Protein AF-A0A0U4A6E2-F1 (afdb_monomer_lite)

Structure (mmCIF, N/CA/C/O backbone):
data_AF-A0A0U4A6E2-F1
#
_entry.id   AF-A0A0U4A6E2-F1
#
loop_
_atom_site.group_PDB
_atom_site.id
_atom_site.type_symbol
_atom_site.label_atom_id
_atom_site.label_alt_id
_atom_site.label_comp_id
_atom_site.label_asym_id
_atom_site.label_entity_id
_atom_site.label_seq_id
_atom_site.pdbx_PDB_ins_code
_atom_site.Cartn_x
_atom_site.Cartn_y
_atom_site.Cartn_z
_atom_site.occupancy
_atom_site.B_iso_or_equiv
_atom_site.auth_seq_id
_atom_site.auth_comp_id
_atom_site.auth_asym_id
_atom_site.auth_atom_id
_atom_site.pdbx_PDB_model_num
ATOM 1 N N . MET A 1 1 ? -10.315 19.087 3.920 1.00 59.72 1 MET A N 1
ATOM 2 C CA . MET A 1 1 ? -10.262 17.632 4.176 1.00 59.72 1 MET A CA 1
ATOM 3 C C . MET A 1 1 ? -11.156 17.378 5.376 1.00 59.72 1 MET A C 1
ATOM 5 O O . MET A 1 1 ? -11.022 18.120 6.338 1.00 59.72 1 MET A O 1
ATOM 9 N N . THR A 1 2 ? -12.128 16.469 5.286 1.00 83.94 2 THR A N 1
ATOM 10 C CA . THR A 1 2 ? -13.007 16.141 6.424 1.00 83.94 2 THR A CA 1
ATOM 11 C C . THR A 1 2 ? -12.219 15.379 7.493 1.00 83.94 2 THR A C 1
ATOM 13 O O . THR A 1 2 ? -11.193 14.775 7.173 1.00 83.94 2 THR A O 1
ATOM 16 N N . GLU A 1 3 ? -12.688 15.384 8.744 1.00 90.75 3 GLU A N 1
ATOM 17 C CA . GLU A 1 3 ? -12.066 14.615 9.839 1.00 90.75 3 GLU A CA 1
ATOM 18 C C . GLU A 1 3 ? -11.940 13.123 9.484 1.00 90.75 3 GLU A C 1
ATOM 20 O O . GLU A 1 3 ? -10.868 12.540 9.641 1.00 90.75 3 GLU A O 1
ATOM 25 N N . LEU A 1 4 ? -12.978 12.542 8.868 1.00 92.44 4 LEU A N 1
ATOM 26 C CA . LEU A 1 4 ? -12.97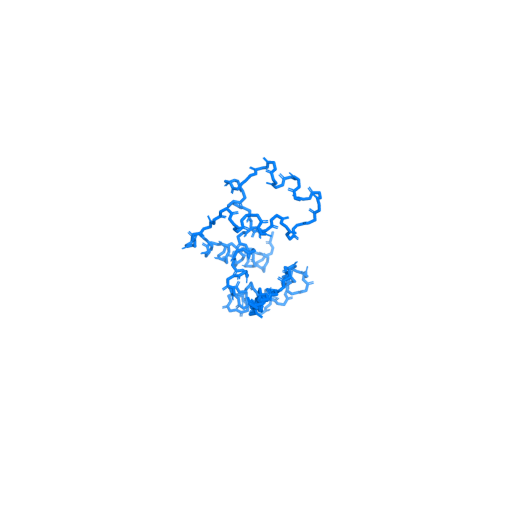2 11.151 8.398 1.00 92.44 4 LEU A CA 1
ATOM 27 C C . LEU A 1 4 ? -11.866 10.890 7.365 1.00 92.44 4 LEU A C 1
ATOM 29 O O . LEU A 1 4 ? -11.115 9.924 7.474 1.00 92.44 4 LEU A O 1
ATOM 33 N N . ALA A 1 5 ? -11.713 11.776 6.376 1.00 89.75 5 ALA A N 1
ATOM 34 C CA . ALA A 1 5 ? -10.665 11.639 5.366 1.00 89.75 5 ALA A CA 1
ATOM 35 C C . ALA A 1 5 ? -9.259 11.773 5.978 1.00 89.75 5 ALA A C 1
ATOM 37 O O . ALA A 1 5 ? -8.334 11.076 5.560 1.00 89.75 5 ALA A O 1
ATOM 38 N N . ALA A 1 6 ? -9.095 12.638 6.985 1.00 93.12 6 ALA A N 1
ATOM 39 C CA . ALA A 1 6 ? -7.838 12.789 7.711 1.00 93.12 6 ALA A CA 1
ATOM 40 C C . ALA A 1 6 ? -7.496 11.537 8.535 1.00 93.12 6 ALA A C 1
ATOM 42 O O . ALA A 1 6 ? -6.340 11.112 8.569 1.00 93.12 6 ALA A O 1
ATOM 43 N N . GLU A 1 7 ? -8.487 10.933 9.189 1.00 95.31 7 GLU A N 1
ATOM 44 C CA . GLU A 1 7 ? -8.343 9.677 9.924 1.00 95.31 7 GLU A CA 1
ATOM 45 C C . GLU A 1 7 ? -7.915 8.529 9.001 1.00 95.31 7 GLU A C 1
ATOM 47 O O . GLU A 1 7 ? -6.872 7.915 9.235 1.00 95.31 7 GLU A O 1
ATOM 52 N N . ILE A 1 8 ? -8.638 8.327 7.894 1.00 93.00 8 ILE A N 1
ATOM 53 C CA . ILE A 1 8 ? -8.318 7.321 6.870 1.00 93.00 8 ILE A CA 1
ATOM 54 C C . ILE A 1 8 ? -6.898 7.523 6.338 1.00 93.00 8 ILE A C 1
ATOM 56 O O . ILE A 1 8 ? -6.120 6.572 6.258 1.00 93.00 8 ILE A O 1
ATOM 60 N N . HIS A 1 9 ? -6.524 8.764 6.012 1.00 92.06 9 HIS A N 1
ATOM 61 C CA . HIS A 1 9 ? -5.193 9.062 5.492 1.00 92.06 9 HIS A CA 1
ATOM 62 C C . HIS A 1 9 ? -4.088 8.726 6.504 1.00 92.06 9 HIS A C 1
ATOM 64 O O . HIS A 1 9 ? -3.098 8.086 6.143 1.00 92.06 9 HIS A O 1
ATOM 70 N N . ARG A 1 10 ? -4.265 9.100 7.778 1.00 94.88 10 ARG A N 1
ATOM 71 C CA . ARG A 1 10 ? -3.318 8.766 8.855 1.00 94.88 10 ARG A CA 1
ATOM 72 C C . ARG A 1 10 ? -3.200 7.256 9.055 1.00 94.88 10 ARG A C 1
ATOM 74 O O . ARG A 1 10 ? -2.085 6.761 9.208 1.00 94.88 10 ARG A O 1
ATOM 81 N N . ALA A 1 11 ? -4.310 6.523 9.004 1.00 94.81 11 ALA A N 1
ATOM 82 C CA . ALA A 1 11 ? -4.302 5.068 9.122 1.00 94.81 11 ALA A CA 1
ATOM 83 C C . ALA A 1 11 ? -3.557 4.405 7.948 1.00 94.81 11 ALA A C 1
ATOM 85 O O . ALA A 1 11 ? -2.704 3.551 8.176 1.00 94.81 11 ALA A O 1
ATOM 86 N N . ILE A 1 12 ? -3.774 4.853 6.705 1.00 92.88 12 ILE A N 1
ATOM 87 C CA . ILE A 1 12 ? -3.034 4.355 5.529 1.00 92.88 12 ILE A CA 1
ATOM 88 C C . ILE A 1 12 ? -1.532 4.643 5.656 1.00 92.88 12 ILE A C 1
ATOM 90 O O . ILE A 1 12 ? -0.706 3.775 5.363 1.00 92.88 12 ILE A O 1
ATOM 94 N N . GLN A 1 13 ? -1.156 5.838 6.121 1.00 93.44 13 GLN A N 1
ATOM 95 C CA . GLN A 1 13 ? 0.247 6.176 6.375 1.00 93.44 13 GLN A CA 1
ATOM 96 C C . GLN A 1 13 ? 0.864 5.277 7.454 1.00 93.44 13 GLN A C 1
ATOM 98 O O . GLN A 1 13 ? 1.974 4.777 7.265 1.00 93.44 13 GLN A O 1
ATOM 103 N N . ALA A 1 14 ? 0.149 5.045 8.559 1.00 95.31 14 ALA A N 1
ATOM 104 C CA . ALA A 1 14 ? 0.593 4.172 9.643 1.00 95.31 14 ALA A CA 1
ATOM 105 C C . ALA A 1 14 ? 0.742 2.718 9.176 1.00 95.31 14 ALA A C 1
ATOM 107 O O . ALA A 1 14 ? 1.739 2.068 9.490 1.00 95.31 14 ALA A O 1
ATOM 108 N N . TYR A 1 15 ? -0.197 2.233 8.363 1.00 94.81 15 TYR A N 1
ATOM 109 C CA . TYR A 1 15 ? -0.114 0.929 7.721 1.00 94.81 15 TYR A CA 1
ATOM 110 C C . TYR A 1 15 ? 1.143 0.815 6.851 1.00 94.81 15 TYR A C 1
ATOM 112 O O . TYR A 1 15 ? 1.978 -0.054 7.088 1.00 94.81 15 TYR A O 1
ATOM 120 N N . CYS A 1 16 ? 1.354 1.747 5.917 1.00 92.88 16 CYS A N 1
ATOM 121 C CA . CYS A 1 16 ? 2.530 1.735 5.043 1.00 92.88 16 CYS A CA 1
ATOM 122 C C . CYS A 1 16 ? 3.847 1.880 5.822 1.00 92.88 16 CYS A C 1
ATOM 124 O O . CYS A 1 16 ? 4.871 1.328 5.420 1.00 92.88 16 CYS A O 1
ATOM 126 N N . ALA A 1 17 ? 3.845 2.596 6.950 1.00 93.75 17 ALA A N 1
ATOM 127 C CA . ALA A 1 17 ? 5.023 2.735 7.797 1.00 93.75 17 ALA A CA 1
ATOM 128 C C . ALA A 1 17 ? 5.494 1.393 8.386 1.00 93.75 17 ALA A C 1
ATOM 130 O O . ALA A 1 17 ? 6.697 1.242 8.606 1.00 93.75 17 ALA A O 1
ATOM 131 N N . GLN A 1 18 ? 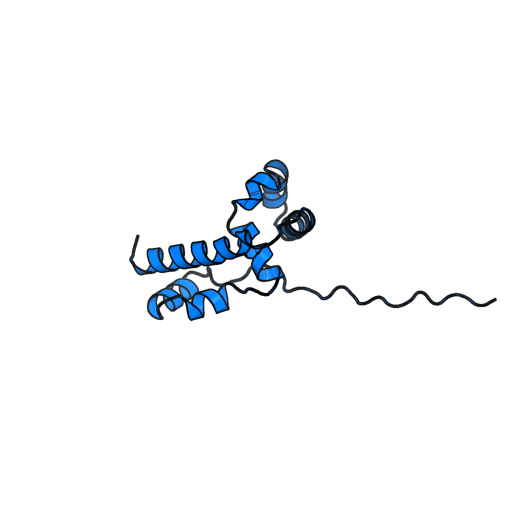4.608 0.399 8.556 1.00 92.69 18 GLN A N 1
ATOM 132 C CA . GLN A 1 18 ? 4.994 -0.950 8.998 1.00 92.69 18 GLN A CA 1
ATOM 133 C C . GLN A 1 18 ? 5.996 -1.602 8.041 1.00 92.69 18 GLN A C 1
ATOM 135 O O . GLN A 1 18 ? 6.924 -2.282 8.478 1.00 92.69 18 GLN A O 1
ATOM 140 N N . ALA A 1 19 ? 5.878 -1.334 6.737 1.00 89.50 19 ALA A N 1
ATOM 141 C CA . ALA A 1 19 ? 6.786 -1.882 5.734 1.00 89.50 19 ALA A CA 1
ATOM 142 C C . ALA A 1 19 ? 8.237 -1.402 5.912 1.00 89.50 19 ALA A C 1
ATOM 144 O O . ALA 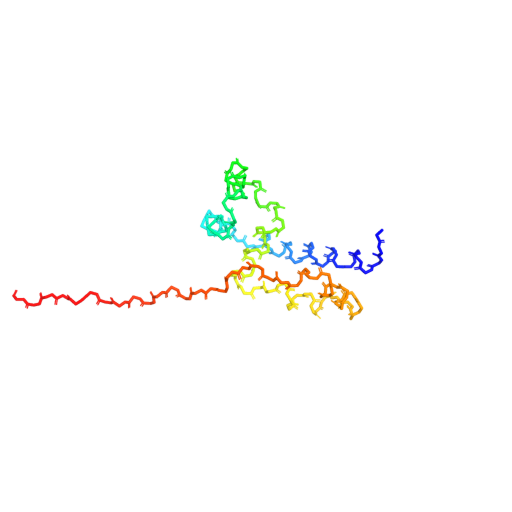A 1 19 ? 9.158 -2.071 5.449 1.00 89.50 19 ALA A O 1
ATOM 145 N N . ARG A 1 20 ? 8.474 -0.285 6.621 1.00 83.38 20 ARG A N 1
ATOM 146 C CA . ARG A 1 20 ? 9.831 0.210 6.921 1.00 83.38 20 ARG A CA 1
ATOM 147 C C . ARG A 1 20 ? 10.604 -0.708 7.867 1.00 83.38 20 ARG A C 1
ATOM 149 O O . ARG A 1 20 ? 11.830 -0.689 7.842 1.00 83.38 20 ARG A O 1
ATOM 156 N N . ALA A 1 21 ? 9.906 -1.496 8.684 1.00 87.00 21 ALA A N 1
ATOM 157 C CA . ALA A 1 21 ? 10.520 -2.485 9.567 1.00 87.00 21 ALA A CA 1
ATOM 158 C C . ALA A 1 21 ? 10.875 -3.793 8.836 1.00 87.00 21 ALA A C 1
ATOM 160 O O . ALA A 1 21 ? 11.517 -4.668 9.413 1.00 87.00 21 ALA A O 1
ATOM 161 N N . LEU A 1 22 ? 10.459 -3.941 7.574 1.00 88.44 22 LEU A N 1
ATOM 162 C CA . LEU A 1 22 ? 10.660 -5.152 6.791 1.00 88.44 22 LEU A CA 1
ATOM 163 C C . LEU A 1 22 ? 11.853 -4.997 5.835 1.00 88.44 22 LEU A C 1
ATOM 165 O O . LEU A 1 22 ? 12.047 -3.933 5.239 1.00 88.44 22 LEU A O 1
ATOM 169 N N . PRO A 1 23 ? 12.642 -6.062 5.615 1.00 90.00 23 PRO A N 1
ATOM 170 C CA . PRO A 1 23 ? 13.670 -6.055 4.586 1.00 90.00 2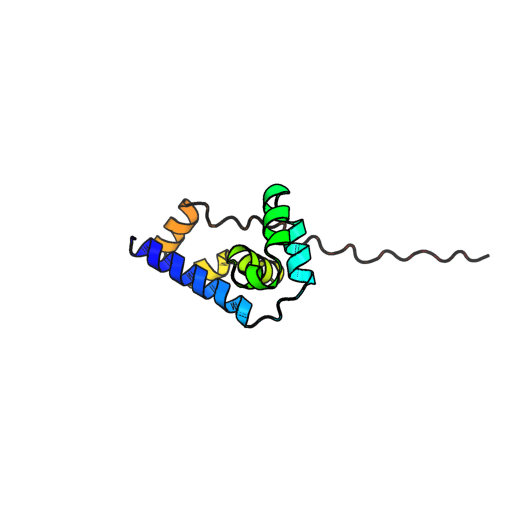3 PRO A CA 1
ATOM 171 C C . PRO A 1 23 ? 13.007 -6.108 3.200 1.00 90.00 23 PRO A C 1
ATOM 173 O O . PRO A 1 23 ? 12.656 -7.179 2.711 1.00 90.00 23 PRO A O 1
ATOM 176 N N . LEU A 1 24 ? 12.821 -4.943 2.570 1.00 91.88 24 LEU A N 1
ATOM 177 C CA . LEU A 1 24 ? 12.293 -4.832 1.205 1.00 91.88 24 LEU A CA 1
ATOM 178 C C . LEU A 1 24 ? 13.397 -5.112 0.175 1.00 91.88 24 LEU A C 1
ATOM 180 O O . LEU A 1 24 ? 14.377 -4.355 0.076 1.00 91.88 24 LEU A O 1
ATOM 184 N N . THR A 1 25 ? 13.216 -6.183 -0.594 1.00 92.88 25 THR A N 1
ATOM 185 C CA . THR A 1 25 ? 14.212 -6.775 -1.496 1.00 92.88 25 THR A CA 1
ATOM 186 C C . THR A 1 25 ? 13.939 -6.472 -2.970 1.00 92.88 25 THR A C 1
ATOM 188 O O . THR A 1 25 ? 12.877 -5.974 -3.341 1.00 92.88 25 THR A O 1
ATOM 191 N N . ALA A 1 26 ? 14.917 -6.765 -3.833 1.00 93.94 26 ALA A N 1
ATOM 192 C CA . ALA A 1 26 ? 14.729 -6.665 -5.279 1.00 93.94 26 ALA A CA 1
ATOM 193 C C . ALA A 1 26 ? 13.661 -7.649 -5.782 1.00 93.94 26 ALA A C 1
ATOM 195 O O . ALA A 1 26 ? 12.931 -7.321 -6.711 1.00 93.94 26 ALA A O 1
ATOM 196 N N . THR A 1 27 ? 13.531 -8.816 -5.143 1.00 93.75 27 THR A N 1
ATOM 197 C CA . THR A 1 27 ? 12.478 -9.790 -5.452 1.00 93.75 27 THR A CA 1
ATOM 198 C C . THR A 1 27 ? 11.095 -9.187 -5.237 1.00 93.75 27 THR A C 1
ATOM 200 O O . THR A 1 27 ? 10.289 -9.221 -6.158 1.00 93.75 27 THR A O 1
ATOM 203 N N . ASP A 1 28 ? 10.862 -8.521 -4.098 1.00 93.88 28 ASP A N 1
ATOM 204 C CA . ASP A 1 28 ? 9.589 -7.827 -3.837 1.00 93.88 28 ASP A CA 1
ATOM 205 C C . ASP A 1 28 ? 9.259 -6.813 -4.941 1.00 93.88 28 ASP A C 1
ATOM 207 O O . ASP A 1 28 ? 8.117 -6.696 -5.380 1.00 93.88 28 ASP A O 1
ATOM 211 N N . PHE A 1 29 ? 10.271 -6.078 -5.406 1.00 94.50 29 PHE A N 1
ATOM 212 C CA . PHE A 1 29 ? 10.111 -5.088 -6.465 1.00 94.50 29 PHE A CA 1
ATOM 213 C C . PHE A 1 29 ? 9.747 -5.720 -7.814 1.00 94.50 29 PHE A C 1
ATOM 215 O O . PHE A 1 29 ? 8.860 -5.217 -8.501 1.00 94.50 29 PHE A O 1
ATOM 222 N N . TYR A 1 30 ? 10.394 -6.821 -8.202 1.00 94.94 30 TYR A N 1
ATOM 223 C CA . TYR A 1 30 ? 10.076 -7.509 -9.455 1.00 94.94 30 TYR A CA 1
ATOM 224 C C . TYR A 1 30 ? 8.730 -8.242 -9.406 1.00 94.94 30 TYR A C 1
ATOM 226 O O . TYR A 1 30 ? 7.999 -8.206 -10.397 1.00 94.94 30 TYR A O 1
ATOM 234 N N . ASP A 1 31 ? 8.371 -8.827 -8.262 1.00 93.94 31 ASP A N 1
ATOM 235 C CA . ASP A 1 31 ? 7.053 -9.432 -8.044 1.00 93.94 31 ASP A CA 1
ATOM 236 C C . ASP A 1 31 ? 5.950 -8.370 -8.137 1.00 93.94 31 ASP A C 1
ATOM 238 O O . ASP A 1 31 ? 4.939 -8.567 -8.816 1.00 93.94 31 ASP A O 1
ATOM 242 N N . TRP A 1 32 ? 6.177 -7.196 -7.538 1.00 94.31 32 TRP A N 1
ATOM 243 C CA . TRP A 1 32 ? 5.267 -6.063 -7.673 1.00 94.31 32 TRP A CA 1
ATOM 244 C C . TRP A 1 32 ? 5.158 -5.589 -9.126 1.00 94.31 32 TRP A C 1
ATOM 246 O O . TRP A 1 32 ? 4.048 -5.467 -9.639 1.00 94.31 32 TRP A O 1
ATOM 256 N N . LEU A 1 33 ? 6.280 -5.399 -9.836 1.00 94.44 33 LEU A N 1
ATOM 257 C CA . LEU A 1 33 ? 6.278 -5.029 -11.259 1.00 94.44 33 LEU A CA 1
ATOM 258 C C . LEU A 1 33 ? 5.453 -6.004 -12.112 1.00 94.44 33 LEU A C 1
ATOM 260 O O . LEU A 1 33 ? 4.743 -5.570 -13.022 1.00 94.44 33 LEU A O 1
ATOM 264 N N . ALA A 1 34 ? 5.534 -7.306 -11.830 1.00 93.25 34 ALA A N 1
ATOM 265 C CA . ALA A 1 34 ? 4.777 -8.331 -12.542 1.00 93.25 34 ALA A CA 1
ATOM 266 C C . ALA A 1 34 ? 3.258 -8.227 -12.305 1.00 93.25 34 ALA A C 1
ATOM 268 O O . ALA A 1 34 ? 2.486 -8.546 -13.211 1.00 93.25 34 ALA A O 1
ATOM 269 N N . ALA A 1 35 ? 2.834 -7.734 -11.138 1.00 90.19 35 ALA A N 1
ATOM 270 C CA . ALA A 1 35 ? 1.429 -7.514 -10.795 1.00 90.19 35 ALA A CA 1
ATOM 271 C C . ALA A 1 35 ? 0.841 -6.214 -11.382 1.00 90.19 35 ALA A C 1
ATOM 273 O O . ALA A 1 35 ? -0.380 -6.059 -11.424 1.00 90.19 35 ALA A O 1
ATOM 274 N N . LEU A 1 36 ? 1.680 -5.281 -11.846 1.00 89.88 36 LEU A N 1
ATOM 275 C CA . LEU A 1 36 ? 1.230 -4.012 -12.422 1.00 89.88 36 LEU A CA 1
ATOM 276 C C . LEU A 1 36 ? 0.777 -4.156 -13.890 1.00 89.88 36 LEU A C 1
ATOM 278 O O . LEU A 1 36 ? 1.357 -4.960 -14.639 1.00 89.88 36 LEU A O 1
ATOM 282 N N . PRO A 1 37 ? -0.187 -3.322 -14.338 1.00 90.00 37 PRO A N 1
ATOM 283 C CA . PRO A 1 37 ? -0.501 -3.142 -15.755 1.00 90.00 37 PRO A CA 1
ATOM 284 C C . PRO A 1 37 ? 0.735 -2.726 -16.576 1.00 90.00 37 PRO A C 1
ATOM 286 O O . PRO A 1 37 ? 1.628 -2.074 -16.025 1.00 90.00 37 PRO A O 1
ATOM 289 N N . PRO A 1 38 ? 0.800 -3.048 -17.885 1.00 89.06 38 PRO A N 1
ATOM 290 C CA . PRO A 1 38 ? 1.983 -2.804 -18.718 1.00 89.06 38 PRO A CA 1
ATOM 291 C C . PRO A 1 38 ? 2.498 -1.359 -18.698 1.00 89.06 38 PRO A C 1
ATOM 293 O O . PRO A 1 38 ? 3.700 -1.152 -18.530 1.00 89.06 38 PRO A O 1
ATOM 296 N N . ASP A 1 39 ? 1.598 -0.377 -18.792 1.00 89.88 39 ASP A N 1
ATOM 297 C CA . ASP A 1 39 ? 1.966 1.045 -18.824 1.00 89.88 39 ASP A CA 1
ATOM 298 C C . ASP A 1 39 ? 2.621 1.470 -17.505 1.00 89.88 39 ASP A C 1
ATOM 300 O O . ASP A 1 39 ? 3.734 2.000 -17.480 1.00 89.88 39 ASP A O 1
ATOM 304 N N . ARG A 1 40 ? 1.995 1.106 -16.379 1.00 89.56 40 ARG A N 1
ATOM 305 C CA . ARG A 1 40 ? 2.519 1.404 -15.042 1.00 89.56 40 ARG A CA 1
ATOM 306 C C . ARG A 1 40 ? 3.825 0.666 -14.760 1.00 89.56 40 ARG A C 1
ATOM 308 O O . ARG A 1 40 ? 4.720 1.205 -14.114 1.00 89.56 40 ARG A O 1
ATOM 315 N N . ARG A 1 41 ? 3.973 -0.560 -15.269 1.00 92.56 41 ARG A N 1
ATOM 316 C CA . ARG A 1 41 ? 5.208 -1.340 -15.137 1.00 92.56 41 ARG A CA 1
ATOM 317 C C . ARG A 1 41 ? 6.394 -0.626 -15.784 1.00 92.56 41 ARG A C 1
ATOM 319 O O . ARG A 1 41 ? 7.475 -0.636 -15.201 1.00 92.56 41 ARG A O 1
ATOM 326 N N . ALA A 1 42 ? 6.220 -0.029 -16.964 1.00 91.12 42 ALA A N 1
ATOM 327 C CA . ALA A 1 42 ? 7.292 0.691 -17.651 1.00 91.12 42 ALA A CA 1
ATOM 328 C C . ALA A 1 42 ? 7.743 1.930 -16.859 1.00 91.12 42 ALA A C 1
ATOM 330 O O . ALA A 1 42 ? 8.944 2.112 -16.648 1.00 91.12 42 ALA A O 1
ATOM 331 N N . GLU A 1 43 ? 6.790 2.717 -16.353 1.00 92.25 43 GLU A N 1
ATOM 332 C CA . GLU A 1 43 ? 7.051 3.889 -15.507 1.00 92.25 43 GLU A CA 1
ATOM 333 C C . GLU A 1 43 ? 7.821 3.516 -14.236 1.00 92.25 43 GLU A C 1
ATOM 335 O O . GLU A 1 43 ? 8.904 4.038 -13.968 1.00 92.25 43 GLU A O 1
ATOM 340 N N . VAL A 1 44 ? 7.291 2.554 -13.477 1.00 92.06 44 VAL A N 1
ATOM 341 C CA . VAL A 1 44 ? 7.874 2.121 -12.203 1.00 92.06 44 VAL A CA 1
ATOM 342 C C . VAL A 1 44 ? 9.248 1.486 -12.420 1.00 92.06 44 VAL A C 1
ATOM 344 O O . VAL A 1 44 ? 10.171 1.702 -11.631 1.00 92.06 44 VAL A O 1
ATOM 347 N N . LYS A 1 45 ? 9.433 0.739 -13.515 1.00 93.00 45 LYS A N 1
ATOM 348 C CA . LYS A 1 45 ? 10.738 0.178 -13.877 1.00 93.00 45 LYS A CA 1
ATOM 349 C C . LYS A 1 45 ? 11.763 1.276 -14.177 1.00 93.00 45 LYS A C 1
ATOM 351 O O . LYS A 1 45 ? 12.912 1.126 -13.769 1.00 93.00 45 LYS A O 1
ATOM 356 N N . ALA A 1 46 ? 11.368 2.358 -14.851 1.00 93.12 46 ALA A N 1
ATOM 357 C CA . ALA A 1 46 ? 12.245 3.497 -15.133 1.00 93.12 46 ALA A CA 1
ATOM 358 C C . ALA A 1 46 ? 12.608 4.287 -13.862 1.00 93.12 46 ALA A C 1
ATOM 360 O O . ALA A 1 46 ? 13.754 4.700 -13.697 1.00 93.12 46 ALA A O 1
ATOM 361 N N . GLN A 1 47 ? 11.654 4.452 -12.943 1.00 94.00 47 GLN A N 1
ATOM 362 C CA . GLN A 1 47 ? 11.857 5.102 -11.644 1.00 94.00 47 GLN A CA 1
ATOM 363 C C . GLN A 1 47 ? 12.766 4.277 -10.712 1.00 94.00 47 GLN A C 1
ATOM 365 O O . GLN A 1 47 ? 13.600 4.826 -9.984 1.00 94.00 47 GLN A O 1
ATOM 370 N N . GLY A 1 48 ? 12.636 2.951 -10.769 1.00 94.38 48 GLY A N 1
ATOM 371 C CA . GLY A 1 48 ? 13.496 1.992 -10.091 1.00 94.38 48 GLY A CA 1
ATOM 372 C C . GLY A 1 48 ? 13.211 1.813 -8.595 1.00 94.38 48 GLY A C 1
ATOM 373 O O . GLY A 1 48 ? 12.629 2.657 -7.912 1.00 94.38 48 GLY A O 1
ATOM 374 N N . MET A 1 49 ? 13.712 0.697 -8.059 1.00 92.69 49 MET A N 1
ATOM 375 C CA . MET A 1 49 ? 13.421 0.210 -6.705 1.00 92.69 49 MET A CA 1
ATOM 376 C C . MET A 1 49 ? 13.641 1.246 -5.594 1.00 92.69 49 MET A C 1
ATOM 378 O O . MET A 1 49 ? 12.870 1.298 -4.638 1.00 92.69 49 MET A O 1
ATOM 382 N N . ARG A 1 50 ? 14.697 2.069 -5.681 1.00 92.81 50 ARG A N 1
ATOM 383 C CA . ARG A 1 50 ? 15.017 3.049 -4.629 1.00 92.81 50 ARG A CA 1
ATOM 384 C C . ARG A 1 50 ? 13.878 4.045 -4.425 1.00 92.81 50 ARG A C 1
ATOM 386 O O . ARG A 1 50 ? 13.530 4.326 -3.285 1.00 92.81 50 ARG A O 1
ATOM 393 N N . ALA A 1 51 ? 13.324 4.566 -5.514 1.00 92.75 51 ALA A N 1
ATOM 394 C CA . ALA A 1 51 ? 12.213 5.503 -5.449 1.00 92.75 51 ALA A CA 1
ATOM 395 C C . ALA A 1 51 ? 10.896 4.777 -5.132 1.00 92.75 51 ALA A C 1
ATOM 397 O O . ALA A 1 51 ? 10.104 5.285 -4.344 1.00 92.75 51 ALA A O 1
ATOM 398 N N . SER A 1 52 ? 10.720 3.540 -5.608 1.00 92.25 52 SER A N 1
ATOM 399 C CA . SER A 1 52 ? 9.539 2.735 -5.281 1.00 92.25 52 SER A CA 1
ATOM 400 C C . SER A 1 52 ? 9.372 2.428 -3.794 1.00 92.25 52 SER A C 1
ATOM 402 O O . SER A 1 52 ? 8.249 2.278 -3.333 1.00 92.25 52 SER A O 1
ATOM 404 N N . LYS A 1 53 ? 10.449 2.420 -2.998 1.00 92.25 53 LYS A N 1
ATOM 405 C CA . LYS A 1 53 ? 10.367 2.292 -1.528 1.00 92.25 53 LYS A CA 1
ATOM 406 C C . LYS A 1 53 ? 9.608 3.430 -0.830 1.00 92.25 53 LYS A C 1
ATOM 408 O O . LYS A 1 53 ? 9.318 3.305 0.356 1.00 92.25 53 LYS A O 1
ATOM 413 N N . ALA A 1 54 ? 9.308 4.524 -1.526 1.00 90.81 54 ALA A N 1
ATOM 414 C CA . ALA A 1 54 ? 8.459 5.597 -1.020 1.00 90.81 54 ALA A CA 1
ATOM 415 C C . ALA A 1 54 ? 7.002 5.506 -1.519 1.00 90.81 54 ALA A C 1
ATOM 417 O O . ALA A 1 54 ? 6.158 6.244 -1.017 1.00 90.81 54 ALA A O 1
ATOM 418 N N . GLU A 1 55 ? 6.694 4.624 -2.478 1.00 91.38 55 GLU A N 1
ATOM 419 C CA . GLU A 1 55 ? 5.355 4.485 -3.066 1.00 91.38 55 GLU A CA 1
ATOM 420 C C . GLU A 1 55 ? 4.425 3.718 -2.106 1.00 91.38 55 GLU A C 1
ATOM 422 O O . GLU A 1 55 ? 4.703 2.556 -1.786 1.00 91.38 55 GLU A O 1
ATOM 427 N N . PRO A 1 56 ? 3.285 4.296 -1.683 1.00 90.19 56 PRO A N 1
ATOM 428 C CA . PRO A 1 56 ? 2.321 3.595 -0.834 1.00 90.19 56 PRO A CA 1
ATOM 429 C C . PRO A 1 56 ? 1.813 2.283 -1.444 1.00 90.19 56 PRO A C 1
ATOM 431 O O . PRO A 1 56 ? 1.622 1.308 -0.724 1.00 90.19 56 PRO A O 1
ATOM 434 N N . GLU A 1 57 ? 1.650 2.222 -2.769 1.00 90.31 57 GLU A N 1
ATOM 435 C CA . GLU A 1 57 ? 1.216 1.007 -3.470 1.00 90.31 57 GLU A CA 1
ATOM 436 C C . GLU A 1 57 ? 2.232 -0.134 -3.346 1.00 90.31 57 GLU A C 1
ATOM 438 O O . GLU A 1 57 ? 1.841 -1.275 -3.102 1.00 90.31 57 GLU A O 1
ATOM 443 N N . PHE A 1 58 ? 3.532 0.165 -3.448 1.00 92.56 58 PHE A N 1
ATOM 444 C CA . PHE A 1 58 ? 4.586 -0.835 -3.267 1.00 92.56 58 PHE A CA 1
ATOM 445 C C . PHE A 1 58 ? 4.669 -1.317 -1.818 1.00 92.56 58 PHE A C 1
ATOM 447 O O . PHE A 1 58 ? 4.801 -2.514 -1.559 1.00 92.56 58 PHE A O 1
ATOM 454 N N . LEU A 1 59 ? 4.579 -0.393 -0.858 1.00 93.62 59 LEU A N 1
ATOM 455 C CA . LEU A 1 59 ? 4.617 -0.731 0.565 1.00 93.62 59 LEU A CA 1
ATOM 456 C C . LEU A 1 59 ? 3.406 -1.582 0.958 1.00 93.62 59 LEU A C 1
ATOM 458 O O . LEU A 1 59 ? 3.566 -2.604 1.625 1.00 93.62 59 LEU A O 1
ATOM 462 N N . SER A 1 60 ? 2.220 -1.204 0.478 1.00 91.88 60 SER A N 1
ATOM 463 C CA . SER A 1 60 ? 0.993 -1.977 0.647 1.00 91.88 60 SER A CA 1
ATOM 464 C C . SER A 1 60 ? 1.114 -3.359 0.004 1.00 91.88 60 SER A C 1
ATOM 466 O O . SER A 1 60 ? 0.819 -4.352 0.663 1.00 91.88 60 SER A O 1
ATOM 468 N N . PHE A 1 61 ? 1.658 -3.457 -1.218 1.00 92.00 61 PHE A N 1
ATOM 469 C CA . PHE A 1 61 ? 1.944 -4.743 -1.862 1.00 92.00 61 PHE A CA 1
ATOM 470 C C . PHE A 1 61 ? 2.817 -5.642 -0.987 1.00 92.00 61 PHE A C 1
ATOM 472 O O . PHE A 1 61 ? 2.475 -6.799 -0.756 1.00 92.00 61 PHE A O 1
ATOM 479 N N . CYS A 1 62 ? 3.924 -5.114 -0.465 1.00 92.94 62 CYS A N 1
ATOM 480 C CA . CYS A 1 62 ? 4.857 -5.892 0.346 1.00 92.94 62 CYS A CA 1
ATOM 481 C C . CYS A 1 62 ? 4.227 -6.410 1.646 1.00 92.94 62 CYS A C 1
ATOM 483 O O . CYS A 1 62 ? 4.566 -7.515 2.080 1.00 92.94 62 CYS A O 1
ATOM 485 N N . LEU A 1 63 ? 3.348 -5.616 2.262 1.00 93.19 63 LEU A N 1
ATOM 486 C CA . LEU A 1 63 ? 2.615 -5.966 3.480 1.00 93.19 63 LEU A CA 1
ATOM 487 C C . LEU A 1 63 ? 1.559 -7.038 3.206 1.00 93.19 63 LEU A C 1
ATOM 489 O O . LEU A 1 63 ? 1.583 -8.091 3.847 1.00 93.19 63 LEU A O 1
ATOM 493 N N . GLU A 1 64 ? 0.720 -6.821 2.194 1.00 91.69 64 GLU A N 1
ATOM 494 C CA . GLU A 1 64 ? -0.320 -7.764 1.770 1.00 91.69 64 GLU A CA 1
ATOM 495 C C . GLU A 1 64 ? 0.290 -9.113 1.369 1.00 91.69 64 GLU A C 1
ATOM 497 O O . GLU A 1 64 ? -0.180 -10.172 1.785 1.00 91.69 64 GLU A O 1
ATOM 502 N N . TRP A 1 65 ? 1.409 -9.087 0.637 1.00 87.81 65 TRP A N 1
ATOM 503 C CA . TRP A 1 65 ? 2.144 -10.290 0.235 1.00 87.81 65 TRP A CA 1
ATOM 504 C C . TRP A 1 65 ? 2.638 -11.121 1.426 1.00 87.81 65 TRP A C 1
ATOM 506 O O . TRP A 1 65 ? 2.770 -12.343 1.339 1.00 87.81 65 TRP A O 1
ATOM 516 N N . ARG A 1 66 ? 2.893 -10.460 2.558 1.00 89.56 66 ARG A N 1
ATOM 517 C CA . ARG A 1 66 ? 3.323 -11.078 3.818 1.00 89.56 66 ARG A CA 1
ATOM 518 C C . ARG A 1 66 ? 2.156 -11.377 4.768 1.00 89.56 66 ARG A C 1
ATOM 520 O O . ARG A 1 66 ? 2.393 -11.900 5.852 1.00 89.56 66 ARG A O 1
ATOM 527 N N . GLY A 1 67 ? 0.915 -11.094 4.365 1.00 90.75 67 GLY A N 1
ATOM 528 C CA . GLY A 1 67 ? -0.301 -11.377 5.132 1.00 90.75 67 GLY A CA 1
ATOM 529 C C . GLY A 1 67 ? -0.742 -10.264 6.086 1.00 90.75 67 GLY A C 1
ATOM 530 O O . GLY A 1 67 ? -1.724 -10.440 6.806 1.00 90.75 67 GLY A O 1
ATOM 531 N N . TYR A 1 68 ? -0.064 -9.116 6.089 1.00 91.00 68 TYR A N 1
ATOM 532 C CA . TYR A 1 68 ? -0.548 -7.924 6.782 1.00 91.00 68 TYR A CA 1
ATOM 533 C C . TYR A 1 68 ? -1.582 -7.265 5.880 1.00 91.00 68 TYR A C 1
ATOM 535 O O . TYR A 1 68 ? -1.210 -6.603 4.925 1.00 91.00 68 TYR A O 1
ATOM 543 N N . THR A 1 69 ? -2.869 -7.489 6.132 1.00 91.50 69 THR A N 1
ATOM 544 C CA . THR A 1 69 ? -3.921 -6.966 5.250 1.00 91.50 69 THR A CA 1
ATOM 545 C C . THR A 1 69 ? -4.337 -5.555 5.650 1.00 91.50 69 THR A C 1
ATOM 547 O O . THR A 1 69 ? -4.631 -5.324 6.830 1.00 91.50 69 THR A O 1
ATOM 550 N N . LEU A 1 70 ? -4.492 -4.657 4.678 1.00 91.12 70 LEU A N 1
ATOM 551 C CA . LEU A 1 70 ? -5.002 -3.303 4.886 1.00 91.12 70 LEU A CA 1
ATOM 552 C C . LEU A 1 70 ? -6.399 -3.337 5.513 1.00 91.12 70 LEU A C 1
ATOM 554 O O . LEU A 1 70 ? -6.665 -2.578 6.434 1.00 91.12 70 LEU A O 1
ATOM 558 N N . TRP A 1 71 ? -7.264 -4.266 5.096 1.00 92.44 71 TRP A N 1
ATOM 559 C CA . TRP A 1 71 ? -8.607 -4.420 5.668 1.00 92.44 71 TRP A CA 1
ATOM 560 C C . TRP A 1 71 ? -8.592 -4.621 7.188 1.00 92.44 71 TRP A C 1
ATOM 562 O O . TRP A 1 71 ? -9.187 -3.828 7.915 1.00 92.44 71 TRP A O 1
ATOM 572 N N . ASN A 1 72 ? -7.885 -5.649 7.677 1.00 92.31 72 ASN A N 1
ATOM 573 C CA . ASN A 1 72 ? -7.815 -5.933 9.115 1.00 92.31 72 ASN A CA 1
ATOM 574 C C . ASN A 1 72 ? -7.160 -4.787 9.887 1.00 92.31 72 ASN A C 1
ATOM 576 O O . ASN A 1 72 ? -7.564 -4.494 11.009 1.00 92.31 72 ASN A O 1
ATOM 580 N N . PHE A 1 73 ? -6.167 -4.126 9.285 1.00 94.25 73 PHE A N 1
ATOM 581 C CA . PHE A 1 73 ? -5.551 -2.961 9.900 1.00 94.25 73 PHE A CA 1
ATOM 582 C C . PHE A 1 73 ? -6.564 -1.825 10.068 1.00 94.25 73 PHE A C 1
ATOM 584 O O . PHE A 1 73 ? -6.740 -1.326 11.176 1.00 94.25 73 PHE A O 1
ATOM 591 N N . MET A 1 74 ? -7.272 -1.461 8.998 1.00 94.44 74 MET A N 1
ATOM 592 C CA . MET A 1 74 ? -8.251 -0.373 9.006 1.00 94.44 74 MET A CA 1
ATOM 593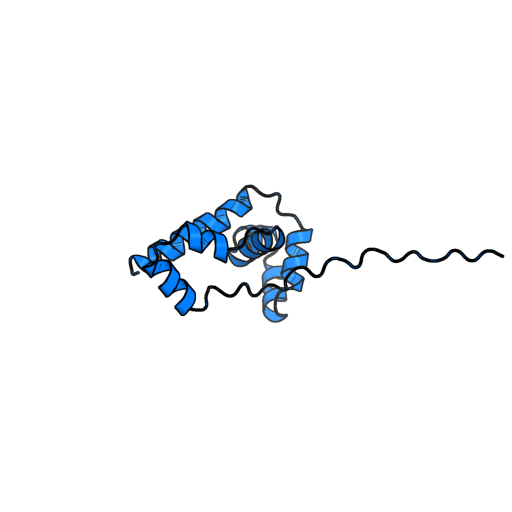 C C . MET A 1 74 ? -9.413 -0.668 9.957 1.00 94.44 74 MET A C 1
ATOM 595 O O . MET A 1 74 ? -9.782 0.203 10.737 1.00 94.44 74 MET A O 1
ATOM 599 N N . ALA A 1 75 ? -9.927 -1.901 9.974 1.00 94.12 75 ALA A N 1
ATOM 600 C CA . ALA A 1 75 ? -11.013 -2.308 10.869 1.00 94.12 75 ALA A CA 1
ATOM 601 C C . ALA A 1 75 ? -10.656 -2.175 12.362 1.00 94.12 75 ALA A C 1
ATOM 603 O O . ALA A 1 75 ? -11.541 -1.981 13.189 1.00 94.12 75 ALA A O 1
ATOM 604 N N . GLY A 1 76 ? -9.369 -2.278 12.713 1.00 95.56 76 GLY A N 1
ATOM 605 C CA . GLY A 1 76 ? -8.887 -2.103 14.085 1.00 95.56 76 GLY A CA 1
ATOM 606 C C . GLY A 1 76 ? -8.433 -0.684 14.444 1.00 95.56 76 GLY A C 1
ATOM 607 O O . GLY A 1 76 ? -8.184 -0.429 15.619 1.00 95.56 76 GLY A O 1
ATOM 608 N N . HIS A 1 77 ? -8.280 0.216 13.465 1.00 95.25 77 HIS A N 1
ATOM 609 C CA . HIS A 1 77 ? -7.680 1.547 13.667 1.00 95.25 77 HIS A CA 1
ATOM 610 C C . HIS A 1 77 ? -8.593 2.715 13.299 1.00 95.25 77 HIS A C 1
ATOM 612 O O . HIS A 1 77 ? -8.287 3.843 13.678 1.00 95.25 77 HIS A O 1
ATOM 618 N N . LEU A 1 78 ? -9.671 2.465 12.559 1.00 96.19 78 LEU A N 1
ATOM 619 C CA . LEU A 1 78 ? -10.653 3.482 12.219 1.00 96.19 78 LEU A CA 1
ATOM 620 C C . LEU A 1 78 ? -11.847 3.449 13.169 1.00 96.19 78 LEU A C 1
ATOM 622 O O . LEU A 1 78 ? -12.294 2.389 13.610 1.00 96.19 78 LEU A O 1
ATOM 626 N N . SER A 1 79 ? -12.414 4.625 13.412 1.00 96.19 79 SER A N 1
ATOM 627 C CA . SER A 1 79 ? -13.788 4.775 13.867 1.00 96.19 79 SER A CA 1
ATOM 628 C C . SER A 1 79 ? -14.755 4.111 12.878 1.00 96.19 79 SER A C 1
ATOM 630 O O . SER A 1 79 ? -14.469 3.999 11.683 1.00 96.19 79 SER A O 1
ATOM 632 N N . LEU A 1 80 ? -15.923 3.678 13.364 1.00 95.44 80 LEU A N 1
ATOM 633 C CA . LEU A 1 80 ? -16.919 2.996 12.528 1.00 95.44 80 LEU A CA 1
ATOM 634 C C . LEU A 1 80 ? -17.338 3.854 11.321 1.00 95.44 80 LEU A C 1
ATOM 636 O O . LEU A 1 80 ? -17.383 3.361 10.200 1.00 95.44 80 LEU A O 1
ATOM 640 N N . GLU A 1 81 ? -17.554 5.153 11.537 1.00 95.31 81 GLU A N 1
ATOM 641 C CA . GLU A 1 81 ? -17.934 6.094 10.479 1.00 95.31 81 GLU A CA 1
ATOM 642 C C . GLU A 1 81 ? -16.823 6.265 9.429 1.00 95.31 81 GLU A C 1
ATOM 644 O O . GLU A 1 81 ? -17.092 6.267 8.225 1.00 95.31 81 GLU A O 1
ATOM 649 N N . ALA A 1 82 ? -15.559 6.354 9.858 1.00 94.31 82 ALA A N 1
ATOM 650 C CA . ALA A 1 82 ? -14.430 6.436 8.938 1.00 94.31 82 ALA A CA 1
ATOM 651 C C . ALA A 1 82 ? -14.232 5.125 8.166 1.00 94.31 82 ALA A C 1
ATOM 653 O O . ALA A 1 82 ? -13.901 5.154 6.980 1.00 94.31 82 ALA A O 1
ATOM 654 N N . PHE A 1 83 ? -14.460 3.978 8.809 1.00 93.75 83 PHE A N 1
ATOM 655 C CA . PHE A 1 83 ? -14.388 2.674 8.161 1.00 93.75 83 PHE A CA 1
ATOM 656 C C . PHE A 1 83 ? -15.475 2.513 7.091 1.00 93.75 83 PHE A C 1
ATOM 658 O O . PHE A 1 83 ? -15.157 2.165 5.953 1.00 93.75 83 PHE A O 1
ATOM 665 N N . ASP A 1 84 ? -16.727 2.849 7.406 1.00 93.75 84 ASP A N 1
ATOM 666 C CA . ASP A 1 84 ? -17.837 2.809 6.448 1.00 93.75 84 ASP A CA 1
ATOM 667 C C . ASP A 1 84 ? -17.591 3.760 5.271 1.00 93.75 84 ASP A C 1
ATOM 669 O O . ASP A 1 84 ? -17.767 3.383 4.108 1.00 93.75 84 ASP A O 1
ATOM 673 N N . HIS A 1 85 ? -17.096 4.971 5.549 1.00 92.25 85 HIS A N 1
ATOM 674 C CA . HIS A 1 85 ? -16.709 5.926 4.512 1.00 92.25 85 HIS A CA 1
ATOM 675 C C . HIS A 1 85 ? -15.587 5.381 3.615 1.00 92.25 85 HIS A C 1
ATOM 677 O O . HIS A 1 85 ? -15.640 5.500 2.387 1.00 92.25 85 HIS A O 1
ATOM 683 N N . TRP A 1 86 ? -14.573 4.749 4.209 1.00 91.31 86 TRP A N 1
ATOM 684 C CA . TRP A 1 86 ? -13.472 4.132 3.476 1.00 91.31 86 TRP A CA 1
ATOM 685 C C . TRP A 1 86 ? -13.955 2.991 2.573 1.00 91.31 86 TRP A C 1
ATOM 687 O O . TRP A 1 86 ? -13.601 2.962 1.391 1.00 91.31 86 TRP A O 1
ATOM 697 N N . VAL A 1 87 ? -14.815 2.103 3.077 1.00 90.88 87 VAL A N 1
ATOM 698 C CA . VAL A 1 87 ? -15.406 1.011 2.289 1.00 90.88 87 VAL A CA 1
ATOM 699 C C . VAL A 1 87 ? -16.260 1.560 1.145 1.00 90.88 87 VAL A C 1
ATOM 701 O O . VAL A 1 87 ? -16.092 1.124 0.004 1.00 90.88 87 VAL A O 1
ATOM 704 N N . ALA A 1 88 ? -17.108 2.557 1.412 1.00 89.88 88 ALA A N 1
ATOM 705 C CA . ALA A 1 88 ? -17.952 3.196 0.402 1.00 89.88 88 ALA A CA 1
ATOM 706 C C . ALA A 1 88 ? -17.142 3.879 -0.714 1.00 89.88 88 ALA A C 1
ATOM 708 O O . ALA A 1 88 ? -17.594 3.947 -1.855 1.00 89.88 88 ALA A O 1
ATOM 709 N N . SER A 1 89 ? -15.922 4.341 -0.416 1.00 83.50 89 SER A N 1
ATOM 710 C CA . SER A 1 89 ? -15.029 4.954 -1.409 1.00 83.50 89 SER A CA 1
ATOM 711 C C . SER A 1 89 ? -14.386 3.959 -2.391 1.00 83.50 89 SER A C 1
ATOM 713 O O . SER A 1 89 ? -13.711 4.379 -3.330 1.00 83.50 89 SER A O 1
ATOM 715 N N . GLY A 1 90 ? -14.549 2.644 -2.187 1.00 75.88 90 GLY A N 1
ATOM 716 C CA . GLY A 1 90 ? -13.957 1.603 -3.039 1.00 75.88 90 GLY A CA 1
ATOM 717 C C . GLY A 1 90 ? -12.445 1.409 -2.855 1.00 75.88 90 GLY A C 1
ATOM 718 O O . GLY A 1 90 ? -11.832 0.614 -3.568 1.00 75.88 90 GLY A O 1
ATOM 719 N N . GLN A 1 91 ? -11.837 2.090 -1.879 1.00 69.50 91 GLN A N 1
ATOM 720 C CA . GLN A 1 91 ? -10.417 1.959 -1.527 1.00 69.50 91 GLN A CA 1
ATOM 721 C C . GLN A 1 91 ? -10.094 0.671 -0.745 1.00 69.50 91 GLN A C 1
ATOM 723 O O . GLN A 1 91 ? -8.928 0.397 -0.467 1.00 69.50 91 GLN A O 1
ATOM 728 N N . SER A 1 92 ? -11.106 -0.128 -0.397 1.00 59.56 92 SER A N 1
ATOM 729 C CA . SER A 1 92 ? -10.969 -1.380 0.357 1.00 59.56 92 SER A CA 1
ATOM 730 C C . SER A 1 92 ? -10.534 -2.584 -0.484 1.00 59.56 92 SER A C 1
ATOM 732 O O . SER A 1 92 ? -10.140 -3.615 0.066 1.00 59.56 92 SER A O 1
ATOM 734 N N . ALA A 1 93 ? -10.579 -2.480 -1.814 1.00 48.50 93 ALA A N 1
ATOM 735 C CA . ALA A 1 93 ? -10.216 -3.578 -2.696 1.00 48.50 93 ALA A CA 1
ATOM 736 C C . ALA A 1 93 ? -8.691 -3.690 -2.832 1.00 48.50 93 ALA A C 1
ATOM 738 O O . ALA A 1 93 ? -8.066 -2.998 -3.638 1.00 48.50 93 ALA A O 1
ATOM 739 N N . GLY A 1 94 ? -8.103 -4.622 -2.078 1.00 50.81 94 GLY A N 1
ATOM 740 C CA . GLY A 1 94 ? -6.783 -5.173 -2.366 1.00 50.81 94 GLY A CA 1
ATOM 741 C C . GLY A 1 94 ? -6.756 -5.708 -3.799 1.00 50.81 94 GLY A C 1
ATOM 742 O O . GLY A 1 94 ? -7.206 -6.817 -4.071 1.00 50.81 94 GLY A O 1
ATOM 743 N N . LYS A 1 95 ? -6.241 -4.902 -4.734 1.00 53.03 95 LYS A N 1
ATOM 744 C CA . LYS A 1 95 ? -6.122 -5.216 -6.170 1.00 53.03 95 LYS A CA 1
ATOM 745 C C . LYS A 1 95 ? -5.064 -6.277 -6.485 1.00 53.03 95 LYS A C 1
ATOM 747 O O . LYS A 1 95 ? -4.665 -6.423 -7.637 1.00 53.03 95 LYS A O 1
ATOM 752 N N . LEU A 1 96 ? -4.569 -6.992 -5.482 1.00 48.88 96 LEU A N 1
ATOM 753 C CA . LEU A 1 96 ? -3.431 -7.876 -5.646 1.00 48.88 96 LEU A CA 1
ATOM 754 C C . LEU A 1 96 ? -3.892 -9.329 -5.647 1.00 48.88 96 LEU A C 1
ATOM 756 O O . LEU A 1 96 ? -4.654 -9.729 -4.761 1.00 48.88 96 LEU A O 1
ATOM 760 N N . PRO A 1 97 ? -3.466 -10.127 -6.642 1.00 44.28 97 PRO A N 1
ATOM 761 C CA . PRO A 1 97 ? -3.797 -11.538 -6.680 1.00 44.28 97 PRO A CA 1
ATOM 762 C C . PRO A 1 97 ? -3.318 -12.189 -5.381 1.00 44.28 97 PRO A C 1
ATOM 764 O O . PRO A 1 97 ? -2.143 -12.101 -5.019 1.00 44.28 97 PRO A O 1
ATOM 767 N N . ARG A 1 98 ? -4.246 -12.834 -4.662 1.00 46.59 98 ARG A N 1
ATOM 768 C CA . ARG A 1 98 ? -3.898 -13.669 -3.509 1.00 46.59 98 ARG A CA 1
ATOM 769 C C . ARG A 1 98 ? -2.878 -14.700 -3.969 1.00 46.59 98 ARG A C 1
ATOM 771 O O . ARG A 1 98 ? -3.051 -15.306 -5.024 1.00 46.59 98 ARG A O 1
ATOM 778 N N . ARG A 1 99 ? -1.837 -14.885 -3.156 1.00 48.47 99 ARG A N 1
ATOM 779 C CA . ARG A 1 99 ? -0.762 -15.859 -3.352 1.00 48.47 99 ARG A CA 1
ATOM 780 C C . ARG A 1 99 ? -1.331 -17.170 -3.907 1.00 48.47 99 ARG A C 1
ATOM 782 O O . ARG A 1 99 ? -2.014 -17.897 -3.188 1.00 48.47 99 ARG A O 1
ATOM 789 N N . GLN A 1 100 ? -1.033 -17.482 -5.166 1.00 40.56 100 GLN A N 1
ATOM 790 C CA . GLN A 1 100 ? -1.079 -18.868 -5.610 1.00 40.56 100 GLN A CA 1
ATOM 791 C C . GLN A 1 100 ? 0.129 -19.528 -4.935 1.00 40.56 100 GLN A C 1
ATOM 793 O O . GLN A 1 100 ? 1.252 -19.050 -5.130 1.00 40.56 100 GLN A O 1
ATOM 798 N N . PRO A 1 101 ? -0.054 -20.533 -4.061 1.00 39.09 101 PRO A N 1
ATOM 799 C CA . PRO A 1 101 ? 1.085 -21.255 -3.524 1.00 39.09 101 PRO A CA 1
ATOM 800 C C . PRO A 1 101 ? 1.888 -21.779 -4.714 1.00 39.09 101 PRO A C 1
ATOM 802 O O . PRO A 1 101 ? 1.311 -22.345 -5.645 1.00 39.09 101 PRO A O 1
ATOM 805 N N . ALA A 1 102 ? 3.203 -21.540 -4.703 1.00 44.16 102 ALA A N 1
ATOM 806 C CA . ALA A 1 102 ? 4.099 -22.169 -5.659 1.00 44.16 102 ALA A CA 1
ATOM 807 C C . ALA A 1 102 ? 3.757 -23.658 -5.672 1.00 44.16 102 ALA A C 1
ATOM 809 O O . ALA A 1 102 ? 3.680 -24.268 -4.600 1.00 44.16 102 ALA A O 1
ATOM 810 N N . ALA A 1 103 ? 3.475 -24.199 -6.860 1.00 40.53 103 ALA A N 1
ATOM 811 C CA . ALA A 1 103 ? 3.274 -25.622 -7.043 1.00 40.53 103 ALA A CA 1
ATOM 812 C C . ALA A 1 103 ? 4.430 -26.327 -6.329 1.00 40.53 103 ALA A C 1
ATOM 814 O O . ALA A 1 103 ? 5.588 -26.209 -6.734 1.00 40.53 103 ALA A O 1
ATOM 815 N N . SER A 1 104 ? 4.120 -26.963 -5.196 1.00 45.28 104 SER A N 1
ATOM 816 C CA . SER A 1 104 ? 5.076 -27.816 -4.509 1.00 45.28 104 SER A CA 1
ATOM 817 C C . SER A 1 104 ? 5.505 -28.860 -5.523 1.00 45.28 104 SER A C 1
ATOM 819 O O . SER A 1 104 ? 4.660 -29.465 -6.185 1.00 45.28 104 SER A O 1
ATOM 821 N N . GLY A 1 105 ? 6.820 -28.959 -5.707 1.00 51.28 105 GLY A N 1
ATOM 822 C CA . GLY A 1 105 ? 7.440 -29.752 -6.751 1.00 51.28 105 GLY A CA 1
ATOM 823 C C . GLY A 1 105 ? 6.848 -31.150 -6.841 1.00 51.28 105 GLY A C 1
ATOM 824 O O . GLY A 1 105 ? 6.683 -31.828 -5.830 1.00 51.28 105 GLY A O 1
ATOM 825 N N . ASN A 1 106 ? 6.574 -31.582 -8.069 1.00 40.69 106 ASN A N 1
ATOM 826 C CA . ASN A 1 106 ? 6.400 -32.993 -8.351 1.00 40.69 106 ASN A CA 1
ATOM 827 C C . ASN A 1 106 ? 7.640 -33.479 -9.099 1.00 40.69 106 ASN A C 1
ATOM 829 O O . ASN A 1 106 ? 7.836 -33.225 -10.284 1.00 40.69 106 ASN A O 1
ATOM 833 N N . THR A 1 107 ? 8.507 -34.083 -8.296 1.00 47.50 107 THR A N 1
ATOM 834 C CA . THR A 1 107 ? 9.547 -35.068 -8.575 1.00 47.50 107 THR A CA 1
ATOM 835 C C . THR A 1 107 ? 9.583 -35.593 -10.011 1.00 47.50 107 THR A C 1
ATOM 837 O O . THR A 1 107 ? 8.703 -36.334 -10.445 1.00 47.50 107 THR A O 1
ATOM 840 N N . THR A 1 108 ? 10.670 -35.288 -10.717 1.00 52.62 108 THR A N 1
ATOM 841 C CA . THR A 1 108 ? 11.115 -36.032 -11.898 1.00 52.62 108 THR A CA 1
ATOM 842 C C . THR A 1 108 ? 11.336 -37.503 -11.514 1.00 52.62 108 THR A C 1
ATOM 844 O O . THR A 1 108 ? 12.153 -37.762 -10.626 1.00 52.62 108 THR A O 1
ATOM 847 N N . PRO A 1 109 ? 10.675 -38.491 -12.142 1.00 52.84 109 PRO A N 1
ATOM 848 C CA . PRO A 1 109 ? 11.043 -39.882 -11.946 1.00 52.84 109 PRO A CA 1
ATOM 849 C C . PRO A 1 109 ? 12.326 -40.171 -12.733 1.00 52.84 109 PRO A C 1
ATOM 851 O O . PRO A 1 109 ? 12.398 -39.983 -13.947 1.00 52.84 109 PRO A O 1
ATOM 854 N N . HIS A 1 110 ? 13.355 -40.620 -12.017 1.00 47.31 110 HIS A N 1
ATO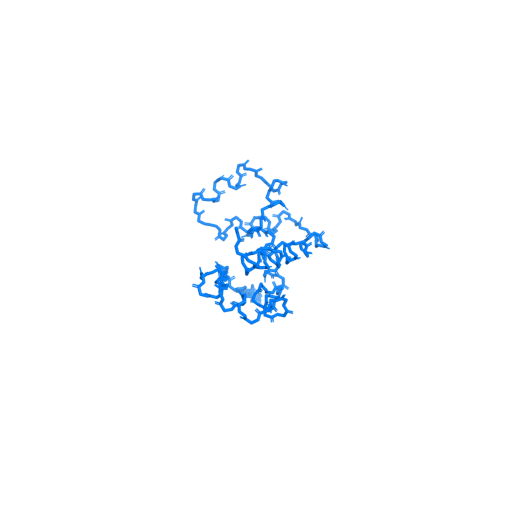M 855 C CA . HIS A 1 110 ? 14.575 -41.179 -12.593 1.00 47.31 110 HIS A CA 1
ATOM 856 C C . HIS A 1 110 ? 14.220 -42.433 -13.415 1.00 47.31 110 HIS A C 1
ATOM 858 O O . HIS A 1 110 ? 13.565 -43.326 -12.868 1.00 47.31 110 HIS A O 1
ATOM 864 N N . PRO A 1 111 ? 14.655 -42.572 -14.680 1.00 58.62 111 PRO A N 1
ATOM 865 C CA . PRO A 1 111 ? 14.530 -43.844 -15.370 1.00 58.62 111 PRO A CA 1
ATOM 866 C C . PRO A 1 111 ? 15.602 -44.801 -14.836 1.00 58.62 111 PRO A C 1
ATOM 868 O O . PRO A 1 111 ? 16.797 -44.514 -14.900 1.00 58.62 111 PRO A O 1
ATOM 871 N N . ARG A 1 112 ? 15.163 -45.939 -14.292 1.00 50.62 112 ARG A N 1
ATOM 872 C CA . ARG A 1 112 ? 16.000 -47.135 -14.176 1.00 50.62 112 ARG A CA 1
ATOM 873 C C . ARG A 1 112 ? 16.013 -47.828 -15.536 1.00 50.62 112 ARG A C 1
ATOM 875 O O . ARG A 1 112 ? 14.964 -48.291 -15.979 1.00 50.62 112 ARG A O 1
ATOM 882 N N . ALA A 1 113 ? 17.192 -47.926 -16.133 1.00 61.31 113 ALA A N 1
ATOM 883 C CA . ALA A 1 113 ? 17.609 -49.029 -16.988 1.00 61.31 113 ALA A CA 1
ATOM 884 C C . ALA A 1 113 ? 19.116 -49.211 -16.792 1.00 61.31 113 ALA A C 1
ATOM 886 O O . ALA A 1 113 ? 19.824 -48.179 -16.832 1.00 61.31 113 ALA A O 1
#

Sequence (113 aa):
MTELAAEIHRAIQAYCAQARALPLTATDFYDWLAALPPDRRAEVKAQGMRASKAEPEFLSFCLEWRGYTLWNFMAGHLSLEAFDHWVASGQSAGKLPRRQPAASGNTTPHPRA

Secondary structure (DSSP, 8-state):
--HHHHHHHHHHHHHHHHGGGS---HHHHHHHHHHS-HHHHHHHHHHHHHHHTT-HHHHHHHHHHTT--HHHHHHHHS-HHHHHHHHHTTTT---S---PPP-----PPPPP-

Organism: NCBI:txid1411621

pLDDT: mean 83.1, std 17.69, range [39.09, 96.19]

Radius of gyration: 18.22 Å; chains: 1; bounding box: 36×67×33 Å

Foldseek 3Di:
DDPLVVQVVVLLVVQLVVLVVPPDDVVLVVLLLVLDDPVVSVVDVVVDDVNCNPPSSSSQSVCVQVVNASLVSCVVRDDPVSNVVCVVVVVRDPSGPDDPDDPPDDDDDDDDD